Protein AF-A0AAV7N3H3-F1 (afdb_monomer)

Organism: Pleurodeles waltl (NCBI:txid8319)

Structure (mmCIF, N/CA/C/O backbone):
data_AF-A0AAV7N3H3-F1
#
_entry.id   AF-A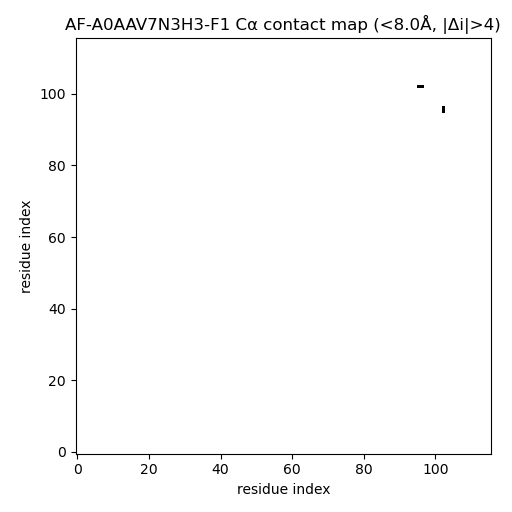0AAV7N3H3-F1
#
loop_
_atom_site.group_PDB
_atom_site.id
_atom_site.type_symbol
_atom_site.label_atom_id
_atom_site.label_alt_id
_atom_site.label_comp_id
_atom_site.label_asym_id
_atom_site.label_entity_id
_atom_site.label_seq_id
_atom_site.pdbx_PDB_ins_code
_atom_site.Cartn_x
_atom_site.Cartn_y
_atom_site.Cartn_z
_atom_site.occupancy
_atom_site.B_iso_or_equiv
_atom_site.auth_seq_id
_atom_site.auth_comp_id
_atom_site.auth_asym_id
_atom_site.auth_atom_id
_atom_site.pdbx_PDB_model_num
ATOM 1 N N . MET A 1 1 ? 45.116 14.315 -58.647 1.00 76.81 1 MET A N 1
ATOM 2 C CA . MET A 1 1 ? 44.525 12.968 -58.503 1.00 76.81 1 MET A CA 1
ATOM 3 C C . MET A 1 1 ? 44.810 12.428 -57.107 1.00 76.81 1 MET A C 1
ATOM 5 O O . MET A 1 1 ? 43.861 12.144 -56.394 1.00 76.81 1 MET A O 1
ATOM 9 N N . ASP A 1 2 ? 46.070 12.441 -56.668 1.00 92.06 2 ASP A N 1
ATOM 10 C CA . ASP A 1 2 ? 46.494 11.956 -55.340 1.00 92.06 2 ASP A CA 1
ATOM 11 C C . ASP A 1 2 ? 45.818 12.647 -54.147 1.00 92.06 2 ASP A C 1
ATOM 13 O O . ASP A 1 2 ? 45.367 11.973 -53.229 1.00 92.06 2 ASP A O 1
ATOM 17 N N . HIS A 1 3 ? 45.655 13.975 -54.183 1.00 92.94 3 HIS A N 1
ATOM 18 C CA . HIS A 1 3 ? 44.966 14.712 -53.111 1.00 92.94 3 HIS A CA 1
ATOM 19 C C . HIS A 1 3 ? 43.512 14.251 -52.908 1.00 92.94 3 HIS A C 1
ATOM 21 O O . HIS A 1 3 ? 43.058 14.085 -51.783 1.00 92.94 3 HIS A O 1
ATOM 27 N N . ILE A 1 4 ? 42.788 13.991 -54.002 1.00 95.06 4 ILE A N 1
ATOM 28 C CA . ILE A 1 4 ? 41.393 13.526 -53.952 1.00 95.06 4 ILE A CA 1
ATOM 29 C C . ILE A 1 4 ? 41.333 12.106 -53.373 1.00 95.06 4 ILE A C 1
ATOM 31 O O . ILE A 1 4 ? 40.459 11.803 -52.567 1.00 95.06 4 ILE A O 1
ATOM 35 N N . LEU A 1 5 ? 42.284 11.238 -53.737 1.00 94.81 5 LEU A N 1
ATOM 36 C CA . LEU A 1 5 ? 42.386 9.892 -53.165 1.00 94.81 5 LEU A CA 1
ATOM 37 C C . LEU A 1 5 ? 42.684 9.933 -51.659 1.00 94.81 5 LEU A C 1
ATOM 39 O O . LEU A 1 5 ? 42.124 9.143 -50.899 1.00 94.81 5 LEU A O 1
ATOM 43 N N . GLN A 1 6 ? 43.518 10.876 -51.217 1.00 95.50 6 GLN A N 1
ATOM 44 C CA . GLN A 1 6 ? 43.822 11.075 -49.802 1.00 95.50 6 GLN A CA 1
ATOM 45 C C . GLN A 1 6 ? 42.596 11.555 -49.010 1.00 95.50 6 GLN A C 1
ATOM 47 O O . GLN A 1 6 ? 42.325 11.028 -47.932 1.00 95.50 6 GLN A O 1
ATOM 52 N N . GLU A 1 7 ? 41.823 12.500 -49.548 1.00 96.62 7 GLU A N 1
ATOM 53 C CA . GLU A 1 7 ? 40.576 12.958 -48.924 1.00 96.62 7 GLU A CA 1
ATOM 54 C C . GLU A 1 7 ? 39.522 11.848 -48.849 1.00 96.62 7 GLU A C 1
ATOM 56 O O . GLU A 1 7 ? 38.893 11.676 -47.805 1.00 96.62 7 GLU A O 1
ATOM 61 N N . ILE A 1 8 ? 39.365 11.045 -49.908 1.00 96.50 8 ILE A N 1
ATOM 62 C CA . ILE A 1 8 ? 38.455 9.887 -49.909 1.00 96.50 8 ILE A CA 1
ATOM 63 C C . ILE A 1 8 ? 38.853 8.883 -48.820 1.00 96.50 8 ILE A C 1
ATOM 65 O O . ILE A 1 8 ? 37.988 8.402 -48.090 1.00 96.50 8 ILE A O 1
ATOM 69 N N . SER A 1 9 ? 40.150 8.603 -48.667 1.00 96.31 9 SER A N 1
ATOM 70 C CA . SER A 1 9 ? 40.659 7.714 -47.614 1.00 96.31 9 SER A CA 1
ATOM 71 C C . SER A 1 9 ? 40.376 8.261 -46.208 1.00 96.31 9 SER A C 1
ATOM 73 O O . SER A 1 9 ? 39.870 7.546 -45.341 1.00 96.31 9 SER A O 1
ATOM 75 N N . ALA A 1 10 ? 40.605 9.560 -45.992 1.00 96.75 10 ALA A N 1
ATOM 76 C CA . ALA A 1 10 ? 40.316 10.213 -44.716 1.00 96.75 10 ALA A CA 1
ATOM 77 C C . ALA A 1 10 ? 38.817 10.179 -44.366 1.00 96.75 10 ALA A C 1
ATOM 79 O O . ALA A 1 10 ? 38.448 9.930 -43.216 1.00 96.75 10 ALA A O 1
ATOM 80 N N . VAL A 1 11 ? 37.944 10.394 -45.356 1.00 97.38 11 VAL A N 1
ATOM 81 C CA . VAL A 1 11 ? 36.490 10.263 -45.189 1.00 97.38 11 VAL A CA 1
ATOM 82 C C . VAL A 1 11 ? 36.104 8.814 -44.882 1.00 97.38 11 VAL A C 1
ATOM 84 O O . VAL A 1 11 ? 35.291 8.597 -43.986 1.00 97.38 11 VAL A O 1
ATOM 87 N N . GLY A 1 12 ? 36.717 7.834 -45.553 1.00 98.06 12 GLY A N 1
ATOM 88 C CA . GLY A 1 12 ? 36.510 6.406 -45.296 1.00 98.06 12 GLY A CA 1
ATOM 89 C C . GLY A 1 12 ? 36.790 6.026 -43.842 1.00 98.06 12 GLY A C 1
ATOM 90 O O . GLY A 1 12 ? 35.909 5.506 -43.163 1.00 98.06 12 GLY A O 1
ATOM 91 N N . HIS A 1 13 ? 37.957 6.398 -43.314 1.00 96.69 13 HIS A N 1
ATOM 92 C CA . HIS A 1 13 ? 38.291 6.145 -41.908 1.00 96.69 13 HIS A CA 1
ATOM 93 C C . HIS A 1 13 ? 37.346 6.842 -40.926 1.00 96.69 13 HIS A C 1
ATOM 95 O O . HIS A 1 13 ? 37.009 6.292 -39.876 1.00 96.69 13 HIS A O 1
ATOM 101 N N . LYS A 1 14 ? 36.887 8.056 -41.252 1.00 97.88 14 LYS A N 1
ATOM 102 C CA . LYS A 1 14 ? 35.918 8.758 -40.406 1.00 97.88 14 LYS A CA 1
ATOM 103 C C . LYS A 1 14 ? 34.570 8.035 -40.380 1.00 97.88 14 LYS A C 1
ATOM 105 O O . LYS A 1 14 ? 33.962 7.951 -39.316 1.00 97.88 14 LYS A O 1
ATOM 110 N N . LEU A 1 15 ? 34.127 7.496 -41.517 1.00 97.88 15 LEU A N 1
ATOM 111 C CA . LEU A 1 15 ? 32.909 6.689 -41.610 1.00 97.88 15 LEU A CA 1
ATOM 112 C C . LEU A 1 15 ? 33.031 5.384 -40.816 1.00 97.88 15 LEU A C 1
ATOM 114 O O . LEU A 1 15 ? 32.121 5.074 -40.057 1.00 97.88 15 LEU A O 1
ATOM 118 N N . GLU A 1 16 ? 34.161 4.679 -40.899 1.00 97.62 16 GLU A N 1
ATOM 119 C CA . GLU A 1 16 ? 34.423 3.474 -40.089 1.00 97.62 16 GLU A CA 1
ATOM 120 C C . GLU A 1 16 ? 34.384 3.772 -38.580 1.00 97.62 16 GLU A C 1
ATOM 122 O O . GLU A 1 16 ? 33.781 3.035 -37.792 1.00 97.62 16 GLU A O 1
ATOM 127 N N . GLY A 1 17 ? 34.989 4.892 -38.168 1.00 97.88 17 GLY A N 1
ATOM 128 C CA . GLY A 1 17 ? 34.950 5.348 -36.779 1.00 97.88 17 GLY A CA 1
ATOM 129 C C . GLY A 1 17 ? 33.532 5.691 -36.313 1.00 97.88 17 GLY A C 1
ATOM 130 O O . GLY A 1 17 ? 33.136 5.332 -35.202 1.00 97.88 17 GLY A O 1
ATOM 131 N N . MET A 1 18 ? 32.744 6.346 -37.171 1.00 98.00 18 MET A N 1
ATOM 132 C CA . MET A 1 18 ? 31.337 6.646 -36.899 1.00 98.00 18 MET A CA 1
ATOM 133 C C . MET A 1 18 ? 30.487 5.376 -36.793 1.00 98.00 18 MET A C 1
ATOM 135 O O . MET A 1 18 ? 29.648 5.297 -35.898 1.00 98.00 18 MET A O 1
ATOM 139 N N . ASP A 1 19 ? 30.718 4.384 -37.651 1.00 98.19 19 ASP A N 1
ATOM 140 C CA . ASP A 1 19 ? 29.982 3.116 -37.641 1.00 98.19 19 ASP A CA 1
ATOM 141 C C . ASP A 1 19 ? 30.255 2.331 -36.350 1.00 98.19 19 ASP A C 1
ATOM 143 O O . ASP A 1 19 ? 29.336 1.901 -35.649 1.00 98.19 19 ASP A O 1
ATOM 147 N N . THR A 1 20 ? 31.524 2.282 -35.934 1.00 98.06 20 THR A N 1
ATOM 148 C CA . THR A 1 20 ? 31.929 1.676 -34.656 1.00 98.06 20 THR A CA 1
ATOM 149 C C . THR A 1 20 ? 31.254 2.363 -33.463 1.00 98.06 20 THR A C 1
ATOM 151 O O . THR A 1 20 ? 30.714 1.697 -32.575 1.00 98.06 20 THR A O 1
ATOM 154 N N . ALA A 1 21 ? 31.237 3.701 -33.443 1.00 98.06 21 ALA A N 1
ATOM 155 C CA . ALA A 1 21 ? 30.570 4.464 -32.388 1.00 98.06 21 ALA A CA 1
ATOM 156 C C . ALA A 1 21 ? 29.048 4.230 -32.377 1.00 98.06 21 ALA A C 1
ATOM 158 O O . ALA A 1 21 ? 28.440 4.133 -31.310 1.00 98.06 21 ALA A O 1
ATOM 159 N N . MET A 1 22 ? 28.429 4.098 -33.551 1.00 98.38 22 MET A N 1
ATOM 160 C CA . MET A 1 22 ? 26.996 3.844 -33.687 1.00 98.38 22 MET A CA 1
ATOM 161 C C . MET A 1 22 ? 26.601 2.464 -33.153 1.00 98.38 22 MET A C 1
ATOM 163 O O . MET A 1 22 ? 25.596 2.337 -32.445 1.00 98.38 22 MET A O 1
ATOM 167 N N . VAL A 1 23 ? 27.411 1.439 -33.425 1.00 98.12 23 VAL A N 1
ATOM 168 C CA . VAL A 1 23 ? 27.225 0.094 -32.862 1.00 98.12 23 VAL A CA 1
ATOM 169 C C . VAL A 1 23 ? 27.325 0.129 -31.336 1.00 98.12 23 VAL A C 1
ATOM 171 O O . VAL A 1 23 ? 26.458 -0.424 -30.656 1.00 98.12 23 VAL A O 1
ATOM 174 N N . ALA A 1 24 ? 28.320 0.832 -30.786 1.00 98.06 24 ALA A N 1
ATOM 175 C CA . ALA A 1 24 ? 28.485 0.971 -29.339 1.00 98.06 24 ALA A CA 1
ATOM 176 C C . ALA A 1 24 ? 27.280 1.670 -28.678 1.00 98.06 24 ALA A C 1
ATOM 178 O O . ALA A 1 24 ? 26.724 1.159 -27.707 1.00 98.06 24 ALA A O 1
ATOM 179 N N . LEU A 1 25 ? 26.808 2.787 -29.244 1.00 98.31 25 LEU A N 1
ATOM 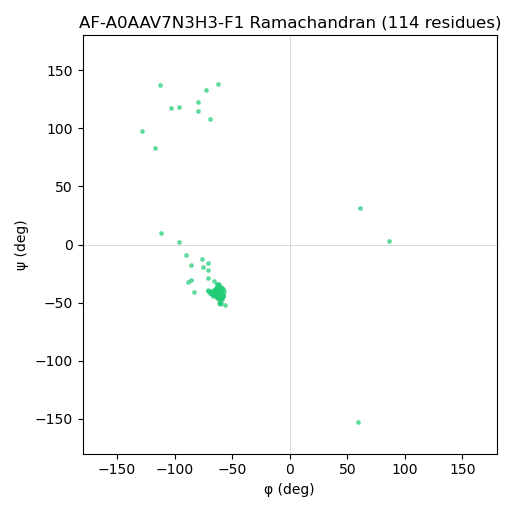180 C CA . LEU A 1 25 ? 25.624 3.498 -28.743 1.00 98.31 25 LEU A CA 1
ATOM 181 C C . LEU A 1 25 ? 24.348 2.652 -28.828 1.00 98.31 25 LEU A C 1
ATOM 183 O O . LEU A 1 25 ? 23.482 2.734 -27.953 1.00 98.31 25 LEU A O 1
ATOM 187 N N . THR A 1 26 ? 24.226 1.819 -29.860 1.00 98.31 26 THR A N 1
ATOM 188 C CA . THR A 1 26 ? 23.094 0.896 -30.010 1.00 98.31 26 THR A CA 1
ATOM 189 C C . THR A 1 26 ? 23.107 -0.175 -28.918 1.00 98.31 26 THR A C 1
ATOM 191 O O . THR A 1 26 ? 22.056 -0.492 -28.354 1.00 98.31 26 THR A O 1
ATOM 194 N N . ALA A 1 27 ? 24.288 -0.703 -28.585 1.00 98.06 27 ALA A N 1
ATOM 195 C CA . ALA A 1 27 ? 24.455 -1.652 -27.489 1.00 98.06 27 ALA A CA 1
ATOM 196 C C . ALA A 1 27 ? 24.096 -1.019 -26.135 1.00 98.06 27 ALA A C 1
ATOM 198 O O . ALA A 1 27 ? 23.302 -1.593 -25.390 1.00 98.06 27 ALA A O 1
ATOM 199 N N . GLU A 1 28 ? 24.585 0.193 -25.865 1.00 98.44 28 GLU A N 1
ATOM 200 C CA . GLU A 1 28 ? 24.289 0.925 -24.628 1.00 98.44 28 GLU A CA 1
ATOM 201 C C . GLU A 1 28 ? 22.792 1.237 -24.495 1.00 98.44 28 GLU A C 1
ATOM 203 O O . GLU A 1 28 ? 22.164 0.971 -23.473 1.00 98.44 28 GLU A O 1
ATOM 208 N N . THR A 1 29 ? 22.163 1.702 -25.578 1.00 98.38 29 THR A N 1
ATOM 209 C CA . THR A 1 29 ? 20.716 1.967 -25.600 1.00 98.38 29 THR A CA 1
ATOM 210 C C . THR A 1 29 ? 19.911 0.700 -25.308 1.00 98.38 29 THR A C 1
ATOM 212 O O . THR A 1 29 ? 18.871 0.751 -24.647 1.00 98.38 29 THR A O 1
ATOM 215 N N . ARG A 1 30 ? 20.369 -0.460 -25.794 1.00 98.31 30 ARG A N 1
ATOM 216 C CA . ARG A 1 30 ? 19.734 -1.748 -25.499 1.00 98.31 30 ARG A CA 1
ATOM 217 C C . ARG A 1 30 ? 19.896 -2.125 -24.028 1.00 98.31 30 ARG A C 1
ATOM 219 O O . ARG A 1 30 ? 18.931 -2.610 -23.442 1.00 98.31 30 ARG A O 1
ATOM 226 N N . PHE A 1 31 ? 21.073 -1.906 -23.452 1.00 98.44 31 PHE A N 1
ATOM 227 C CA . PHE A 1 31 ? 21.333 -2.165 -22.039 1.00 98.44 31 PHE A CA 1
ATOM 228 C C . PHE A 1 31 ? 20.419 -1.322 -21.140 1.00 98.44 31 PHE A C 1
ATOM 230 O O . PHE A 1 31 ? 19.658 -1.882 -20.353 1.00 98.44 31 PHE A O 1
ATOM 237 N N . ILE A 1 32 ? 20.366 -0.007 -21.371 1.00 98.50 32 ILE A N 1
ATOM 238 C CA . ILE A 1 32 ? 19.498 0.915 -20.621 1.00 98.50 32 ILE A CA 1
ATOM 239 C C . ILE A 1 32 ? 18.023 0.494 -20.714 1.00 98.50 32 ILE A C 1
ATOM 241 O O . ILE A 1 32 ? 17.293 0.532 -19.726 1.00 98.50 32 ILE A O 1
ATOM 245 N N . ARG A 1 33 ? 17.557 0.039 -21.886 1.00 98.56 33 ARG A N 1
ATOM 246 C CA . ARG A 1 33 ? 16.179 -0.469 -22.036 1.00 98.56 33 ARG A CA 1
ATOM 247 C C . ARG A 1 33 ? 15.900 -1.694 -21.166 1.00 98.56 33 ARG A C 1
ATOM 249 O O . ARG A 1 33 ? 14.791 -1.816 -20.651 1.00 98.56 33 ARG A O 1
ATOM 256 N N . LEU A 1 34 ? 16.868 -2.597 -21.020 1.00 98.44 34 LEU A N 1
ATOM 257 C CA . LEU A 1 34 ? 16.723 -3.775 -20.165 1.00 98.44 34 LEU A CA 1
ATOM 258 C C . LEU A 1 34 ? 16.690 -3.385 -18.686 1.00 98.44 34 LEU A C 1
ATOM 260 O O . LEU A 1 34 ? 15.845 -3.896 -17.954 1.00 98.44 34 LEU A O 1
ATOM 264 N N . GLU A 1 35 ? 17.541 -2.452 -18.259 1.00 98.56 35 GLU A N 1
ATOM 265 C CA . GLU A 1 35 ? 17.505 -1.932 -16.887 1.00 98.56 35 GLU A CA 1
ATOM 266 C C . GLU A 1 35 ? 16.178 -1.239 -16.575 1.00 98.56 35 GLU A C 1
ATOM 268 O O . GLU A 1 35 ? 15.566 -1.524 -15.547 1.00 98.56 35 GLU A O 1
ATOM 273 N N . ILE A 1 36 ? 15.671 -0.403 -17.490 1.00 98.56 36 ILE A N 1
ATOM 274 C CA . ILE A 1 36 ? 14.358 0.244 -17.342 1.00 98.56 36 ILE A CA 1
ATOM 275 C C . ILE A 1 36 ? 13.248 -0.801 -17.187 1.00 98.56 36 ILE A C 1
ATOM 277 O O . ILE A 1 36 ? 12.403 -0.657 -16.306 1.00 98.56 36 ILE A O 1
ATOM 281 N N . ALA A 1 37 ? 13.252 -1.863 -17.996 1.00 98.31 37 ALA A N 1
ATOM 282 C CA . ALA A 1 37 ? 12.276 -2.946 -17.863 1.00 98.31 37 ALA A CA 1
ATOM 283 C C . ALA A 1 37 ? 12.393 -3.661 -16.503 1.00 98.31 37 ALA A C 1
ATOM 285 O O . ALA A 1 37 ? 11.382 -3.990 -15.878 1.00 98.31 37 ALA A O 1
ATOM 286 N N . GLY A 1 38 ? 13.621 -3.850 -16.009 1.00 98.50 38 GLY A N 1
ATOM 287 C CA . GLY A 1 38 ? 13.883 -4.378 -14.671 1.00 98.50 38 GLY A CA 1
ATOM 288 C C . GLY A 1 38 ? 13.302 -3.491 -13.568 1.00 98.50 38 GLY A C 1
ATOM 289 O O . GLY A 1 38 ? 12.563 -3.978 -12.711 1.00 98.50 38 GLY A O 1
ATOM 290 N N . PHE A 1 39 ? 13.564 -2.184 -13.619 1.00 98.56 39 PHE A N 1
ATOM 291 C CA . PHE A 1 39 ? 13.023 -1.228 -12.651 1.00 98.56 39 PHE A CA 1
ATOM 292 C C . PHE A 1 39 ? 11.498 -1.144 -12.706 1.00 98.56 39 PHE A C 1
ATOM 294 O O . PHE A 1 39 ? 10.861 -1.111 -11.658 1.00 98.56 39 PHE A O 1
ATOM 301 N N . GLN A 1 40 ? 10.893 -1.192 -13.894 1.00 98.56 40 GLN A N 1
ATOM 302 C CA . GLN A 1 40 ? 9.434 -1.241 -14.037 1.00 98.56 40 GLN A CA 1
ATOM 303 C C . GLN A 1 40 ? 8.839 -2.462 -13.329 1.00 98.56 40 GLN A C 1
ATOM 305 O O . GLN A 1 40 ? 7.880 -2.323 -12.572 1.00 98.56 40 GLN A O 1
ATOM 310 N N . SER A 1 41 ? 9.445 -3.642 -13.498 1.00 98.06 41 SER A N 1
ATOM 311 C CA . SER A 1 41 ? 9.001 -4.849 -12.795 1.00 98.06 41 SER A CA 1
ATOM 312 C C . SER A 1 41 ? 9.135 -4.722 -11.275 1.00 98.06 41 SER A C 1
ATOM 314 O O . SER A 1 41 ? 8.270 -5.209 -10.545 1.00 98.06 41 SER A O 1
ATOM 316 N N . GLN A 1 42 ? 10.205 -4.089 -10.784 1.00 98.44 42 GLN A N 1
ATOM 317 C CA . GLN A 1 42 ? 10.392 -3.854 -9.351 1.00 98.44 42 GLN A CA 1
ATOM 318 C C . GLN A 1 42 ? 9.355 -2.875 -8.794 1.00 98.44 42 GLN A C 1
ATOM 320 O O . GLN A 1 42 ? 8.798 -3.137 -7.729 1.00 98.44 42 GLN A O 1
ATOM 325 N N . ILE A 1 43 ? 9.065 -1.793 -9.520 1.00 98.50 43 ILE A N 1
ATOM 326 C CA . ILE A 1 43 ? 8.051 -0.799 -9.146 1.00 98.50 43 ILE A CA 1
ATOM 327 C C . ILE A 1 43 ? 6.679 -1.461 -9.040 1.00 98.50 43 ILE A C 1
ATOM 329 O O . ILE A 1 43 ? 6.058 -1.370 -7.988 1.00 98.50 43 ILE A O 1
ATOM 333 N N . SER A 1 44 ? 6.252 -2.232 -10.045 1.00 98.06 44 SER A N 1
ATOM 334 C CA . SER A 1 44 ? 4.972 -2.951 -9.972 1.00 98.06 44 SER A CA 1
ATOM 335 C C . SER A 1 44 ? 4.908 -3.917 -8.782 1.00 98.06 44 SER A C 1
ATOM 337 O O . SER A 1 44 ? 3.879 -4.038 -8.121 1.00 98.06 44 SER A O 1
ATOM 339 N N . GLY A 1 45 ? 6.021 -4.585 -8.459 1.00 98.31 45 GLY A N 1
ATOM 340 C CA . GLY A 1 45 ? 6.110 -5.429 -7.268 1.00 98.31 45 GLY A CA 1
ATOM 341 C C . GLY A 1 45 ? 5.978 -4.644 -5.957 1.00 98.31 45 GLY A C 1
ATOM 342 O O . GLY A 1 45 ? 5.346 -5.123 -5.013 1.00 98.31 45 GLY A O 1
ATOM 343 N N . LEU A 1 46 ? 6.555 -3.443 -5.884 1.00 98.38 46 LEU A N 1
ATOM 344 C CA . LEU A 1 46 ? 6.413 -2.552 -4.733 1.00 98.38 46 LEU A CA 1
ATOM 345 C C . LEU A 1 46 ? 4.987 -2.011 -4.612 1.00 98.38 46 LEU A C 1
ATOM 347 O O . LEU A 1 46 ? 4.447 -2.056 -3.511 1.00 98.38 46 LEU A O 1
ATOM 351 N N . ASP A 1 47 ? 4.357 -1.607 -5.712 1.00 98.44 47 ASP A N 1
ATOM 352 C CA . ASP A 1 47 ? 2.974 -1.115 -5.725 1.00 98.44 47 ASP A CA 1
ATOM 353 C C . ASP A 1 47 ? 2.006 -2.163 -5.161 1.00 98.44 47 ASP A C 1
ATOM 355 O O . ASP A 1 47 ? 1.184 -1.866 -4.294 1.00 98.44 47 ASP A O 1
ATOM 359 N N . HIS A 1 48 ? 2.159 -3.429 -5.565 1.00 97.81 48 HIS A N 1
ATOM 360 C CA . HIS A 1 48 ? 1.362 -4.523 -5.007 1.00 97.81 48 HIS A CA 1
ATOM 361 C C . HIS A 1 48 ? 1.583 -4.716 -3.503 1.00 97.81 48 HIS A C 1
ATOM 363 O O . HIS A 1 48 ? 0.632 -4.982 -2.764 1.00 97.81 48 HIS A O 1
ATOM 369 N N . ARG A 1 49 ? 2.826 -4.584 -3.028 1.00 98.19 49 ARG A N 1
ATOM 370 C CA . ARG A 1 49 ? 3.144 -4.700 -1.598 1.00 98.19 49 ARG A CA 1
ATOM 371 C C . ARG A 1 49 ? 2.578 -3.533 -0.797 1.00 98.19 49 ARG A C 1
ATOM 373 O O . ARG A 1 49 ? 2.068 -3.764 0.294 1.00 98.19 49 ARG A O 1
ATOM 380 N N . VAL A 1 50 ? 2.649 -2.314 -1.327 1.00 98.50 50 VAL A N 1
ATOM 381 C CA . VAL A 1 50 ? 2.067 -1.120 -0.703 1.00 98.50 50 VAL A CA 1
ATOM 382 C C . VAL A 1 50 ? 0.556 -1.282 -0.583 1.00 98.50 50 VAL A C 1
ATOM 384 O O . VAL A 1 50 ? 0.044 -1.198 0.527 1.00 98.50 50 VAL A O 1
ATOM 387 N N . ALA A 1 51 ? -0.133 -1.657 -1.663 1.00 98.00 51 ALA A N 1
ATOM 388 C CA . ALA A 1 51 ? -1.577 -1.893 -1.633 1.00 98.00 51 ALA A CA 1
ATOM 389 C C . ALA A 1 51 ? -1.979 -2.973 -0.606 1.00 98.00 51 ALA A C 1
ATOM 391 O O . ALA A 1 51 ? -2.991 -2.853 0.085 1.00 98.00 51 ALA A O 1
ATOM 392 N N . ALA A 1 52 ? -1.183 -4.039 -0.465 1.00 98.19 52 ALA A N 1
ATOM 393 C CA . ALA A 1 52 ? -1.425 -5.063 0.551 1.00 98.19 52 ALA A CA 1
ATOM 394 C C . ALA A 1 52 ? -1.276 -4.515 1.983 1.00 98.19 52 ALA A C 1
ATOM 396 O O . ALA A 1 52 ? -2.107 -4.812 2.843 1.00 98.19 52 ALA A O 1
ATOM 397 N N . VAL A 1 53 ? -0.247 -3.698 2.232 1.00 98.19 53 VAL A N 1
ATOM 398 C CA . VAL A 1 53 ? -0.024 -3.051 3.533 1.00 98.19 53 VAL A CA 1
ATOM 399 C C . VAL A 1 53 ? -1.137 -2.054 3.850 1.00 98.19 53 VAL A C 1
ATOM 401 O O . VAL A 1 53 ? -1.646 -2.064 4.966 1.00 98.19 53 VAL A O 1
ATOM 404 N N . GLU A 1 54 ? -1.564 -1.243 2.885 1.00 98.06 54 GLU A N 1
ATOM 405 C CA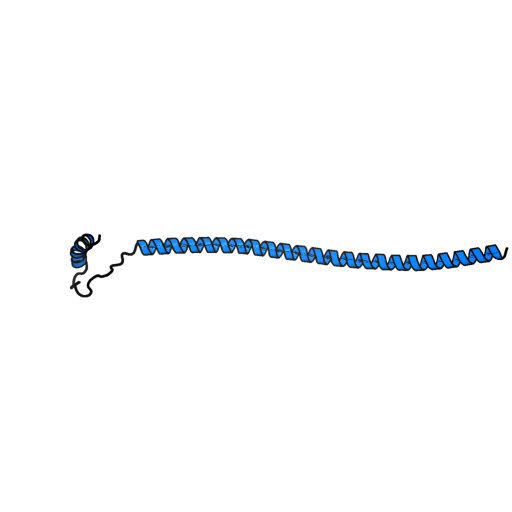 . GLU A 1 54 ? -2.667 -0.289 3.055 1.00 98.06 54 GLU A CA 1
ATOM 406 C C . GLU A 1 54 ? -3.966 -0.994 3.464 1.00 98.06 54 GLU A C 1
ATOM 408 O O . GLU A 1 54 ? -4.613 -0.592 4.432 1.00 98.06 54 GLU A O 1
ATOM 413 N N . ASN A 1 55 ? -4.300 -2.107 2.804 1.00 97.56 55 ASN A N 1
ATOM 414 C CA . ASN A 1 55 ? -5.456 -2.927 3.173 1.00 97.56 55 ASN A CA 1
ATOM 415 C C . ASN A 1 55 ? -5.335 -3.500 4.594 1.00 97.56 55 ASN A C 1
ATOM 417 O O . ASN A 1 55 ? -6.317 -3.547 5.336 1.00 97.56 55 ASN A O 1
ATOM 421 N N . GLN A 1 56 ? -4.137 -3.934 4.993 1.00 97.50 56 GLN A N 1
ATOM 422 C CA . GLN A 1 56 ? -3.905 -4.448 6.341 1.00 97.50 56 GLN A CA 1
ATOM 423 C C . GLN A 1 56 ? -4.051 -3.353 7.404 1.00 97.50 56 GLN A C 1
ATOM 425 O O . GLN A 1 56 ? -4.635 -3.609 8.457 1.00 97.50 56 GLN A O 1
ATOM 430 N N . VAL A 1 57 ? -3.556 -2.144 7.129 1.00 97.75 57 VAL A N 1
ATOM 431 C CA . VAL A 1 57 ? -3.707 -0.985 8.017 1.00 97.75 57 VAL A CA 1
ATOM 432 C C . VAL A 1 57 ? -5.181 -0.618 8.171 1.00 97.75 57 VAL A C 1
ATOM 434 O O . VAL A 1 57 ? -5.629 -0.449 9.301 1.00 97.75 57 VAL A O 1
ATOM 437 N N . ALA A 1 58 ? -5.953 -0.583 7.080 1.00 96.44 58 ALA A N 1
ATOM 438 C CA . ALA A 1 58 ? -7.392 -0.316 7.135 1.00 96.44 58 ALA A CA 1
ATOM 439 C C . ALA A 1 58 ? -8.144 -1.349 7.998 1.00 96.44 58 ALA A C 1
ATOM 441 O O . ALA A 1 58 ? -8.932 -1.001 8.877 1.00 96.44 58 ALA A O 1
ATOM 442 N N . LEU A 1 59 ? -7.831 -2.637 7.829 1.00 96.31 59 LEU A N 1
ATOM 443 C CA . LEU A 1 59 ? -8.418 -3.693 8.656 1.00 96.31 59 LEU A CA 1
ATOM 444 C C . LEU A 1 59 ? -8.031 -3.558 10.137 1.00 96.31 59 LEU A C 1
ATOM 446 O O . LEU A 1 59 ? -8.804 -3.915 11.025 1.00 96.31 59 LEU A O 1
ATOM 450 N N .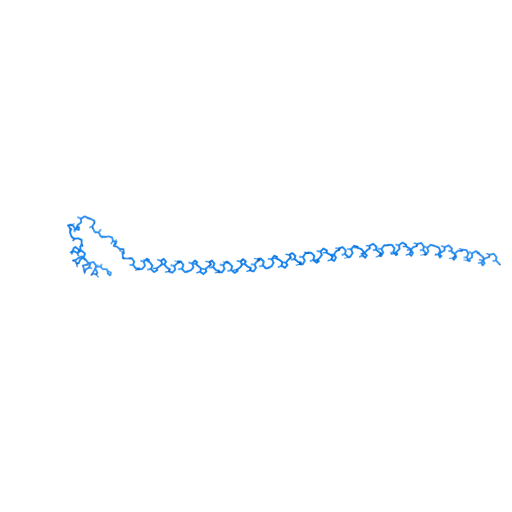 GLN A 1 60 ? -6.820 -3.082 10.419 1.00 96.75 60 GLN A N 1
ATOM 451 C CA . GLN A 1 60 ? -6.373 -2.851 11.786 1.00 96.75 60 GLN A CA 1
ATOM 452 C C . GLN A 1 60 ? -7.092 -1.658 12.420 1.00 96.75 60 GLN A C 1
ATOM 454 O O . GLN A 1 60 ? -7.532 -1.773 13.561 1.00 96.75 60 GLN A O 1
ATOM 459 N N . THR A 1 61 ? -7.310 -0.572 11.675 1.00 96.25 61 THR A N 1
ATOM 460 C CA . THR A 1 61 ? -8.090 0.567 12.173 1.00 96.25 61 THR A CA 1
ATOM 461 C C . THR A 1 61 ? -9.537 0.188 12.481 1.00 96.25 61 THR A C 1
ATOM 463 O O . THR A 1 61 ? -10.068 0.626 13.500 1.00 96.25 61 THR A O 1
ATOM 466 N N . ASP A 1 62 ? -10.154 -0.674 11.669 1.00 96.50 62 ASP A N 1
ATOM 467 C CA . ASP A 1 62 ? -11.515 -1.164 11.922 1.00 96.50 62 ASP A CA 1
ATOM 468 C C . ASP A 1 62 ? -11.579 -1.999 13.211 1.00 96.50 62 ASP A C 1
ATOM 470 O O . ASP A 1 62 ? -12.480 -1.829 14.035 1.00 96.50 62 ASP A O 1
ATOM 474 N N . ARG A 1 63 ? -10.579 -2.862 13.434 1.00 96.38 6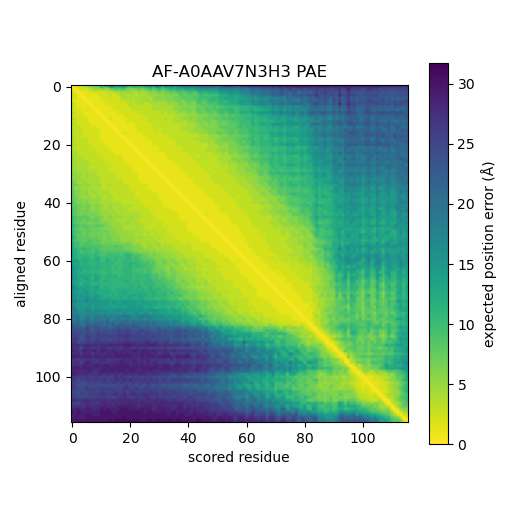3 ARG A N 1
ATOM 475 C CA . ARG A 1 63 ? -10.455 -3.644 14.676 1.00 96.38 63 ARG A CA 1
ATOM 476 C C . ARG A 1 63 ? -10.257 -2.755 15.897 1.00 96.38 63 ARG A C 1
ATOM 478 O O . ARG A 1 63 ? -10.867 -3.009 16.932 1.00 96.38 63 ARG A O 1
ATOM 485 N N . ASP A 1 64 ? -9.439 -1.712 15.790 1.00 97.44 64 ASP A N 1
ATOM 486 C CA . ASP A 1 64 ? -9.213 -0.774 16.891 1.00 97.44 64 ASP A CA 1
ATOM 487 C C . ASP A 1 64 ? -10.501 -0.016 17.252 1.00 97.44 64 ASP A C 1
ATOM 489 O O . ASP A 1 64 ? -10.812 0.164 18.432 1.00 97.44 64 ASP A O 1
ATOM 493 N N . GLN A 1 65 ? -11.307 0.365 16.255 1.00 97.12 65 GLN A N 1
ATOM 494 C CA . GLN A 1 65 ? -12.629 0.956 16.485 1.00 97.12 65 GLN A CA 1
ATOM 495 C C . GLN A 1 65 ? -13.586 -0.023 17.175 1.00 97.12 65 GLN A C 1
ATOM 497 O O . GLN A 1 65 ? -14.289 0.360 18.116 1.00 97.12 65 GLN A O 1
ATOM 502 N N . GLU A 1 66 ? -13.599 -1.287 16.750 1.00 97.69 66 GLU A N 1
ATOM 503 C CA . GLU A 1 66 ? -14.411 -2.326 17.384 1.00 97.69 66 GLU A CA 1
ATOM 504 C C . GLU A 1 66 ? -14.000 -2.546 18.847 1.00 97.69 66 GLU A C 1
ATOM 506 O O . GLU A 1 66 ? -14.863 -2.602 19.729 1.00 97.69 66 GLU A O 1
ATOM 511 N N . LEU A 1 67 ? -12.695 -2.584 19.131 1.00 97.81 67 LEU A N 1
ATOM 512 C CA . LEU A 1 67 ? -12.167 -2.685 20.491 1.00 97.81 67 LEU A CA 1
ATOM 513 C C . LEU A 1 67 ? -12.586 -1.495 21.356 1.00 97.81 67 LEU A C 1
ATOM 515 O O . LEU A 1 67 ? -13.055 -1.699 22.474 1.00 97.81 67 LEU A O 1
ATOM 519 N N . LEU A 1 68 ? -12.483 -0.261 20.852 1.00 97.50 68 LEU A N 1
ATOM 520 C CA . LEU A 1 68 ? -12.932 0.929 21.586 1.00 97.50 68 LEU A CA 1
ATOM 521 C C . LEU A 1 68 ? -14.426 0.864 21.917 1.00 97.50 68 LEU A C 1
ATOM 523 O O . LEU A 1 68 ? -14.835 1.166 23.042 1.00 97.50 68 LEU A O 1
ATOM 527 N N . HIS A 1 69 ? -15.243 0.431 20.961 1.00 97.88 69 HIS A N 1
ATOM 528 C CA . HIS A 1 69 ? -16.676 0.258 21.162 1.00 97.88 69 HIS A CA 1
ATOM 529 C C . HIS A 1 69 ? -16.990 -0.840 22.193 1.00 97.88 69 HIS A C 1
ATOM 531 O O . HIS A 1 69 ? -17.843 -0.642 23.063 1.00 97.88 69 HIS A O 1
ATOM 537 N N . LEU A 1 70 ? -16.284 -1.973 22.147 1.00 97.69 70 LEU A N 1
ATOM 538 C CA . LEU A 1 70 ? -16.421 -3.045 23.136 1.00 97.69 70 LEU A CA 1
ATOM 539 C C . LEU A 1 70 ? -16.000 -2.585 24.535 1.00 97.69 70 LEU A C 1
ATOM 541 O O . LEU A 1 70 ? -16.728 -2.835 25.494 1.00 97.69 70 LEU A O 1
ATOM 545 N N . CYS A 1 71 ? -14.889 -1.857 24.652 1.00 97.31 71 CYS A N 1
ATOM 546 C CA . CYS A 1 71 ? -14.445 -1.263 25.911 1.00 97.31 71 CYS A CA 1
ATOM 547 C C . CYS A 1 71 ? -15.494 -0.299 26.476 1.00 97.31 71 CYS A C 1
ATOM 549 O O . CYS A 1 71 ? -15.838 -0.391 27.650 1.00 97.31 71 CYS A O 1
ATOM 551 N N . SER A 1 72 ? -16.064 0.578 25.644 1.00 97.62 72 SER A N 1
ATOM 552 C CA . SER A 1 72 ? -17.129 1.495 26.071 1.00 97.62 72 SER A CA 1
ATOM 553 C C . SER A 1 72 ? -18.365 0.749 26.584 1.00 97.62 72 SER A C 1
ATOM 555 O O . SER A 1 72 ? -18.905 1.103 27.634 1.00 97.62 72 SER A O 1
ATOM 557 N N . LYS A 1 73 ? -18.780 -0.321 25.894 1.00 97.94 73 LYS A N 1
ATOM 558 C CA . LYS A 1 73 ? -19.879 -1.183 26.348 1.00 97.94 73 LYS A CA 1
ATOM 559 C C . LYS A 1 73 ? -19.571 -1.864 27.675 1.00 97.94 73 LYS A C 1
ATOM 561 O O . LYS A 1 73 ? -20.449 -1.936 28.529 1.00 97.94 73 LYS A O 1
ATOM 566 N N . LEU A 1 74 ? -18.353 -2.369 27.843 1.00 97.25 74 LEU A N 1
ATOM 567 C CA . LEU A 1 74 ? -17.928 -3.027 29.073 1.00 97.25 74 LEU A CA 1
ATOM 568 C C . LEU A 1 74 ? -17.990 -2.046 30.248 1.00 97.25 74 LEU A C 1
ATOM 570 O O . LEU A 1 74 ? -18.592 -2.372 31.268 1.00 97.25 74 LEU A O 1
ATOM 574 N N . THR A 1 75 ? -17.483 -0.825 30.071 1.00 96.62 75 THR A N 1
ATOM 575 C CA . THR A 1 75 ? -17.576 0.233 31.085 1.00 96.62 75 THR A CA 1
ATOM 576 C C . THR A 1 75 ? -19.027 0.554 31.450 1.00 96.62 75 THR A C 1
ATOM 578 O O . THR A 1 75 ? -19.359 0.586 32.631 1.00 96.62 75 THR A O 1
ATOM 581 N N . ASP A 1 76 ? -19.926 0.722 30.472 1.00 96.75 76 ASP A N 1
ATOM 582 C CA . ASP A 1 76 ? -21.347 0.983 30.763 1.00 96.75 76 ASP A CA 1
ATOM 583 C C . ASP A 1 76 ? -22.002 -0.183 31.527 1.00 96.75 76 ASP A C 1
ATOM 585 O O . ASP A 1 76 ? -22.773 0.030 32.466 1.00 96.75 76 ASP A O 1
ATOM 589 N N . LEU A 1 77 ? -21.672 -1.430 31.175 1.00 95.44 77 LEU A N 1
ATOM 590 C CA . LEU A 1 77 ? -22.157 -2.609 31.896 1.00 95.44 77 LEU A CA 1
ATOM 591 C C . LEU A 1 77 ? -21.632 -2.658 33.336 1.00 95.44 77 LEU A C 1
ATOM 593 O O . LEU A 1 77 ? -22.413 -2.917 34.256 1.00 95.44 77 LEU A O 1
ATOM 597 N N . GLU A 1 78 ? -20.348 -2.373 33.552 1.00 95.56 78 GLU A N 1
ATOM 598 C CA . GLU A 1 78 ? -19.770 -2.283 34.893 1.00 95.56 78 GLU A CA 1
ATOM 599 C C . GLU A 1 78 ? -20.429 -1.178 35.720 1.00 95.56 78 GLU A C 1
ATOM 601 O O . GLU A 1 78 ? -20.799 -1.409 36.874 1.00 95.56 78 GLU A O 1
ATOM 606 N N . ASP A 1 79 ? -20.643 -0.001 35.137 1.00 94.12 79 ASP A N 1
ATOM 607 C CA . ASP A 1 79 ? -21.271 1.129 35.817 1.00 94.12 79 ASP A CA 1
ATOM 608 C C . ASP A 1 79 ? -22.728 0.835 36.178 1.00 94.12 79 ASP A C 1
ATOM 610 O O . ASP A 1 79 ? -23.186 1.168 37.274 1.00 94.12 79 ASP A O 1
ATOM 614 N N . ARG A 1 80 ? -23.487 0.179 35.292 1.00 92.81 80 ARG A N 1
ATOM 615 C CA . ARG A 1 80 ? -24.845 -0.305 35.603 1.00 92.81 80 ARG A CA 1
ATOM 616 C C . ARG A 1 80 ? -24.823 -1.341 36.722 1.00 92.81 80 ARG A C 1
ATOM 618 O O . ARG A 1 80 ? -25.626 -1.246 37.648 1.00 92.81 80 ARG A O 1
ATOM 625 N N . SER A 1 81 ? -23.884 -2.286 36.683 1.00 90.19 81 SER A N 1
ATOM 626 C CA . SER A 1 81 ? -23.739 -3.299 37.731 1.00 90.19 81 SER A CA 1
ATOM 627 C C . SER A 1 81 ? -23.390 -2.680 39.085 1.00 90.19 81 SER A C 1
ATOM 629 O O . SER A 1 81 ? -23.937 -3.101 40.101 1.00 90.19 81 SER A O 1
ATOM 631 N N . ARG A 1 82 ? -22.500 -1.680 39.123 1.00 88.44 82 ARG A N 1
ATOM 632 C CA . ARG A 1 82 ? -22.136 -0.971 40.359 1.00 88.44 82 ARG A CA 1
ATOM 633 C C . ARG A 1 82 ? -23.297 -0.141 40.891 1.00 88.44 82 ARG A C 1
ATOM 635 O O . ARG A 1 82 ? -23.530 -0.173 42.093 1.00 88.44 82 ARG A O 1
ATOM 642 N N . ARG A 1 83 ? -24.039 0.553 40.018 1.00 86.12 83 ARG A N 1
ATOM 643 C CA . ARG A 1 83 ? -25.239 1.325 40.397 1.00 86.12 83 ARG A CA 1
ATOM 644 C C . ARG A 1 83 ? -26.344 0.455 40.988 1.00 86.12 83 ARG A C 1
ATOM 646 O O . ARG A 1 83 ? -27.048 0.908 41.882 1.00 86.12 83 ARG A O 1
ATOM 653 N N . ASN A 1 84 ? -26.476 -0.783 40.517 1.00 80.88 84 ASN A N 1
ATOM 654 C CA . ASN A 1 84 ? -27.457 -1.728 41.049 1.00 80.88 84 ASN A CA 1
ATOM 655 C C . ASN A 1 84 ? -27.046 -2.337 42.401 1.00 80.88 84 ASN A C 1
ATOM 657 O O . ASN A 1 84 ? -27.885 -2.933 43.073 1.00 80.88 84 ASN A O 1
ATOM 661 N N . ASN A 1 85 ? -25.790 -2.177 42.825 1.00 80.88 85 ASN A N 1
ATOM 662 C CA . ASN A 1 85 ? -25.306 -2.688 44.102 1.00 80.88 85 ASN A CA 1
ATOM 663 C C . ASN A 1 85 ? -25.344 -1.596 45.178 1.00 80.88 85 ASN A C 1
ATOM 665 O O . ASN A 1 85 ? -24.622 -0.602 45.107 1.00 80.88 85 ASN A O 1
ATOM 669 N N . ILE A 1 86 ? -26.135 -1.816 46.229 1.00 76.69 86 ILE A N 1
ATOM 670 C CA . ILE A 1 86 ? -26.144 -0.956 47.417 1.00 76.69 86 ILE A CA 1
ATOM 671 C C . ILE A 1 86 ? -24.948 -1.333 48.296 1.00 76.69 86 ILE A C 1
ATOM 673 O O . ILE A 1 86 ? -24.802 -2.486 48.699 1.00 76.69 86 ILE A O 1
ATOM 677 N N . ARG A 1 87 ? -24.080 -0.360 48.597 1.00 76.31 87 ARG A N 1
ATOM 678 C CA . ARG A 1 87 ? -22.966 -0.527 49.540 1.00 76.31 87 ARG A CA 1
ATOM 679 C C . ARG A 1 87 ? -23.311 0.142 50.863 1.00 76.31 87 ARG A C 1
ATOM 681 O O . ARG A 1 87 ? -23.462 1.360 50.915 1.00 76.31 87 ARG A O 1
ATOM 688 N N . PHE A 1 88 ? -23.386 -0.646 51.928 1.00 72.56 88 PHE A N 1
ATOM 689 C CA . PHE A 1 88 ? -23.484 -0.129 53.287 1.00 72.56 88 PHE A CA 1
ATOM 690 C C . PHE A 1 88 ? -22.089 0.283 53.764 1.00 72.56 88 PHE A C 1
ATOM 692 O O . PHE A 1 88 ? -21.188 -0.544 53.862 1.00 72.56 88 PHE A O 1
ATOM 699 N N . LEU A 1 89 ? -21.891 1.579 54.009 1.00 70.44 89 LEU A N 1
ATOM 700 C CA . LEU A 1 89 ? -20.642 2.139 54.529 1.00 70.44 89 LEU A CA 1
ATOM 701 C C . LEU A 1 89 ? -20.895 2.664 55.946 1.00 70.44 89 LEU A C 1
ATOM 703 O O . LEU A 1 89 ? -21.908 3.319 56.175 1.00 70.44 89 LEU A O 1
ATOM 707 N N . ARG A 1 90 ? -19.966 2.402 56.878 1.00 68.12 90 ARG A N 1
ATOM 708 C CA . ARG A 1 90 ? -20.069 2.770 58.309 1.00 68.12 90 ARG A CA 1
ATOM 709 C C . ARG A 1 90 ? -21.256 2.141 59.056 1.00 68.12 90 ARG A C 1
ATOM 711 O O . ARG A 1 90 ? -21.765 2.733 60.005 1.00 68.12 90 ARG A O 1
ATOM 718 N N . PHE A 1 91 ? -21.676 0.941 58.660 1.00 72.50 91 PHE A N 1
ATOM 719 C CA . PHE A 1 91 ? -22.603 0.167 59.483 1.00 72.50 91 PHE A CA 1
ATOM 720 C C . PHE A 1 91 ? -21.866 -0.391 60.715 1.00 72.50 91 PHE A C 1
ATOM 722 O O . PHE A 1 91 ? -20.752 -0.895 60.561 1.00 72.50 91 PHE A O 1
ATOM 729 N N . PRO A 1 92 ? -22.426 -0.269 61.931 1.00 70.44 92 PRO A N 1
ATOM 730 C CA . PRO A 1 92 ? -21.813 -0.825 63.132 1.00 70.44 92 PRO A CA 1
ATOM 731 C C . PRO A 1 92 ? -21.877 -2.359 63.110 1.00 70.44 92 PRO A C 1
ATOM 733 O O . PRO A 1 92 ? -22.938 -2.958 63.296 1.00 70.44 92 PRO A O 1
ATOM 736 N N . GLU A 1 93 ? -20.720 -2.986 62.899 1.00 74.50 93 GLU A N 1
ATOM 737 C CA . GLU A 1 93 ? -20.554 -4.442 62.847 1.00 74.50 93 GLU A CA 1
ATOM 738 C C . GLU A 1 93 ? -20.915 -5.097 64.195 1.00 74.50 93 GLU A C 1
ATOM 740 O O . GLU A 1 93 ? -20.570 -4.592 65.265 1.00 74.50 93 GLU A O 1
ATOM 745 N N . GLY A 1 94 ? -21.627 -6.231 64.157 1.00 72.81 94 GLY A N 1
ATOM 746 C CA . GLY A 1 94 ? -21.947 -7.036 65.347 1.00 72.81 94 GLY A CA 1
ATOM 747 C C . GLY A 1 94 ? -23.201 -6.622 66.129 1.00 72.81 94 GLY A C 1
ATOM 748 O O . GLY A 1 94 ? -23.513 -7.243 67.143 1.00 72.81 94 GLY A O 1
ATOM 749 N N . THR A 1 95 ? -23.952 -5.617 65.663 1.00 68.88 95 THR A N 1
ATOM 750 C CA . THR A 1 95 ? -25.222 -5.180 66.290 1.00 68.88 95 THR A CA 1
ATOM 751 C C . THR A 1 95 ? -26.475 -5.790 65.649 1.00 68.88 95 THR A C 1
ATOM 753 O O . THR A 1 95 ? -27.594 -5.504 66.064 1.00 68.88 95 THR A O 1
ATOM 756 N N . GLU A 1 96 ? -26.281 -6.663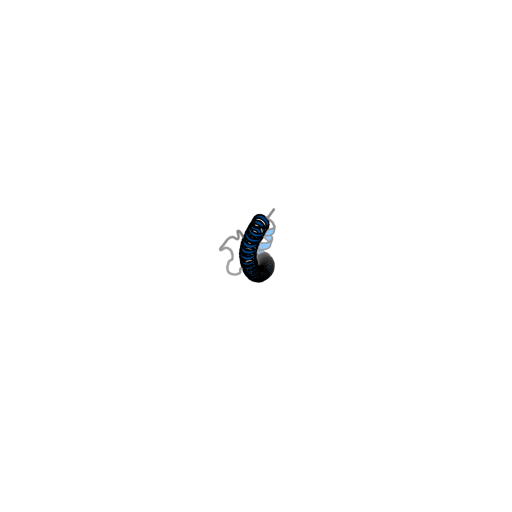 64.661 1.00 71.56 96 GLU A N 1
ATOM 757 C CA . GLU A 1 96 ? -27.321 -7.205 63.778 1.00 71.56 96 GLU A CA 1
ATOM 758 C C . GLU A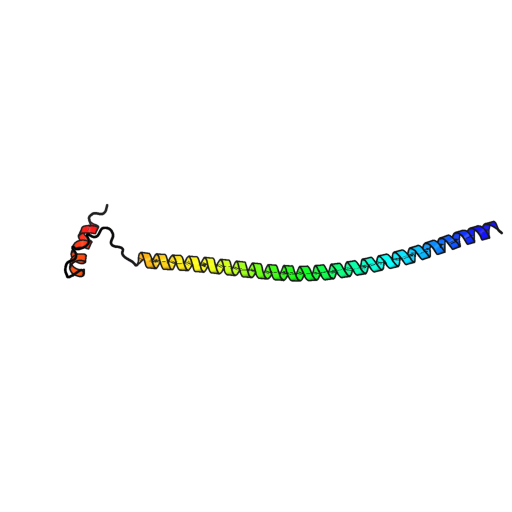 1 96 ? -28.204 -8.273 64.450 1.00 71.56 96 GLU A C 1
ATOM 760 O O . GLU A 1 96 ? -29.324 -8.523 64.005 1.00 71.56 96 GLU A O 1
ATOM 765 N N . GLY A 1 97 ? -27.740 -8.881 65.549 1.00 74.12 97 GLY A N 1
ATOM 766 C CA . GLY A 1 97 ? -28.470 -9.950 66.235 1.00 74.12 97 GLY A CA 1
ATOM 767 C C . GLY A 1 97 ? -28.739 -11.159 65.324 1.00 74.12 97 GLY A C 1
ATOM 768 O O . GLY A 1 97 ? -27.978 -11.437 64.402 1.00 74.12 97 GLY A O 1
ATOM 769 N N . THR A 1 98 ? -29.812 -11.910 65.594 1.00 77.50 98 THR A N 1
ATOM 770 C CA . THR A 1 98 ? -30.155 -13.134 64.840 1.00 77.50 98 THR A CA 1
ATOM 771 C C . THR A 1 98 ? -30.975 -12.864 63.569 1.00 77.50 98 THR A C 1
ATOM 773 O O . THR A 1 98 ? -31.044 -13.735 62.706 1.00 77.50 98 THR A O 1
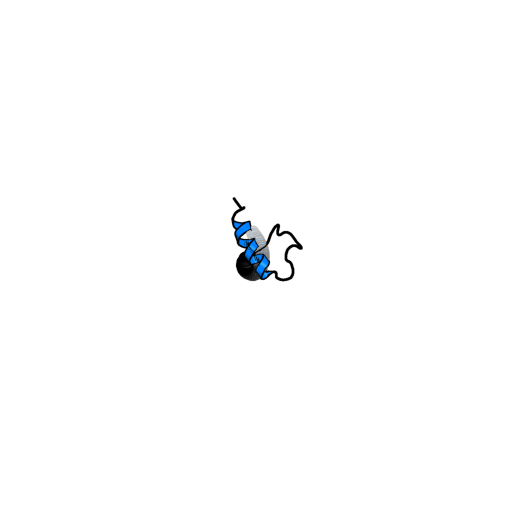ATOM 776 N N . ASP A 1 99 ? -31.606 -11.689 63.440 1.00 80.69 99 ASP A N 1
ATOM 777 C CA . ASP A 1 99 ? -32.480 -11.351 62.308 1.00 80.69 99 ASP A CA 1
ATOM 778 C C . ASP A 1 99 ? -32.113 -10.008 61.657 1.00 80.69 99 ASP A C 1
ATOM 780 O O . ASP A 1 99 ? -32.524 -8.921 62.075 1.00 80.69 99 ASP A O 1
ATOM 784 N N . ILE A 1 100 ? -31.357 -10.121 60.569 1.00 78.81 100 ILE A N 1
ATOM 785 C CA . ILE A 1 100 ? -30.795 -9.009 59.796 1.00 78.81 100 ILE A CA 1
ATOM 786 C C . ILE A 1 100 ? -31.898 -8.175 59.118 1.00 78.81 100 ILE A C 1
ATOM 788 O O . ILE A 1 100 ? -31.746 -6.965 58.948 1.00 78.81 100 ILE A O 1
ATOM 792 N N . LEU A 1 101 ? -33.029 -8.784 58.737 1.00 80.69 101 LEU A N 1
ATOM 793 C CA . LEU A 1 101 ? -34.102 -8.078 58.024 1.00 80.69 101 LEU A CA 1
ATOM 794 C C . LEU A 1 101 ? -34.845 -7.093 58.928 1.00 80.69 101 LEU A C 1
ATOM 796 O O . LEU A 1 101 ? -35.183 -5.991 58.488 1.00 80.69 101 LEU A O 1
ATOM 800 N N . SER A 1 102 ? -35.083 -7.484 60.180 1.00 78.56 102 SER A N 1
ATOM 801 C CA . SER A 1 102 ? -35.684 -6.618 61.196 1.00 78.56 102 SER A CA 1
ATOM 802 C C . SER A 1 102 ? -34.741 -5.465 61.547 1.00 78.56 102 SER A C 1
ATOM 804 O O . SER A 1 102 ? -35.147 -4.304 61.521 1.00 78.56 102 SER A O 1
ATOM 806 N N . TYR A 1 103 ? -33.452 -5.763 61.735 1.00 78.19 103 TYR A N 1
ATOM 807 C CA . TYR A 1 103 ? -32.427 -4.753 61.993 1.00 78.19 103 TYR A CA 1
ATOM 808 C C . TYR A 1 103 ? -32.300 -3.719 60.858 1.00 78.19 103 TYR A C 1
ATOM 810 O O . TYR A 1 103 ? -32.296 -2.514 61.118 1.00 78.19 103 TYR A O 1
ATOM 818 N N . LEU A 1 104 ? -32.266 -4.152 59.590 1.00 79.56 104 LEU A N 1
ATOM 819 C CA . LEU A 1 104 ? -32.225 -3.244 58.433 1.00 79.56 104 LEU A CA 1
ATOM 820 C C . LEU A 1 104 ? -33.490 -2.381 58.325 1.00 79.56 104 LEU A C 1
ATOM 822 O O . LEU A 1 104 ? -33.405 -1.198 57.995 1.00 79.56 104 LEU A O 1
ATOM 826 N N . ARG A 1 105 ? -34.667 -2.941 58.624 1.00 81.50 105 ARG A N 1
ATOM 827 C CA . ARG A 1 105 ? -35.941 -2.208 58.575 1.00 81.50 105 ARG A CA 1
ATOM 828 C C . ARG A 1 105 ? -35.981 -1.041 59.561 1.00 81.50 105 ARG A C 1
ATOM 830 O O . ARG A 1 105 ? -36.517 0.012 59.217 1.00 81.50 105 ARG A O 1
ATOM 837 N N . ASP A 1 106 ? -35.369 -1.210 60.728 1.00 78.56 106 ASP A N 1
ATOM 838 C CA . ASP A 1 106 ? -35.347 -0.193 61.778 1.00 78.56 106 ASP A CA 1
ATOM 839 C C . ASP A 1 106 ? -34.208 0.826 61.603 1.00 78.56 106 ASP A C 1
ATOM 841 O O . ASP A 1 106 ? -34.370 1.997 61.958 1.00 78.56 106 ASP A O 1
ATOM 845 N N . THR A 1 107 ? -33.071 0.419 61.023 1.00 75.56 107 THR A N 1
ATOM 846 C CA . THR A 1 107 ? -31.870 1.267 60.856 1.00 75.56 107 THR A CA 1
ATOM 847 C C . THR A 1 107 ? -31.852 2.099 59.568 1.00 75.56 107 THR A C 1
ATOM 849 O O . THR A 1 107 ? -31.351 3.229 59.577 1.00 75.56 107 THR A O 1
ATOM 852 N N . LEU A 1 108 ? -32.430 1.611 58.464 1.00 76.62 108 LEU A N 1
ATOM 853 C CA . LEU A 1 108 ? -32.493 2.348 57.188 1.00 76.62 108 LEU A CA 1
ATOM 854 C C . LEU A 1 108 ? -33.194 3.727 57.293 1.00 76.62 108 LEU A C 1
ATOM 856 O O . LEU A 1 108 ? -32.651 4.703 56.771 1.00 76.62 108 LEU A O 1
ATOM 860 N N . PRO A 1 109 ? -34.337 3.885 57.994 1.00 78.62 109 PRO A N 1
ATOM 861 C CA . PRO A 1 109 ? -35.003 5.187 58.143 1.00 78.62 109 PRO A CA 1
ATOM 862 C C . PRO A 1 109 ? -34.249 6.167 59.055 1.00 78.62 109 PRO A C 1
ATOM 864 O O . PRO A 1 109 ? -34.489 7.375 59.011 1.00 78.62 109 PRO A O 1
ATOM 867 N N . GLN A 1 110 ? -33.383 5.658 59.936 1.00 68.62 110 GLN A N 1
ATOM 868 C CA . GLN A 1 110 ? -32.626 6.468 60.894 1.00 68.62 110 GLN A CA 1
ATOM 869 C C . GLN A 1 110 ? -31.370 7.049 60.245 1.00 68.62 110 GLN A C 1
ATOM 871 O O . GLN A 1 110 ? -31.071 8.230 60.411 1.00 68.62 110 GLN A O 1
ATOM 876 N N . THR A 1 111 ? -30.680 6.247 59.432 1.00 64.31 111 THR A N 1
ATOM 877 C CA . THR A 1 111 ? -29.485 6.680 58.694 1.00 64.31 111 THR A CA 1
ATOM 878 C C . THR A 1 111 ? -29.815 7.659 57.562 1.00 64.31 111 THR A C 1
ATOM 880 O O . THR A 1 111 ? -29.017 8.552 57.279 1.00 64.31 111 THR A O 1
ATOM 883 N N . SER A 1 112 ? -31.016 7.591 56.970 1.00 61.34 112 SER A N 1
ATOM 884 C CA . SER A 1 112 ? -31.460 8.559 55.951 1.00 61.34 112 SER A CA 1
ATOM 885 C C . SER A 1 112 ? -31.756 9.962 56.505 1.00 61.34 112 SER A C 1
ATOM 887 O O . SER A 1 112 ? -31.850 10.910 55.732 1.00 61.34 112 SER A O 1
ATOM 889 N N . ARG A 1 113 ? -31.920 10.118 57.827 1.00 58.34 113 ARG A N 1
ATOM 890 C CA . ARG A 1 113 ? -32.188 11.410 58.491 1.00 58.34 113 ARG A CA 1
ATOM 891 C C . ARG A 1 113 ? -30.928 12.162 58.926 1.00 58.34 113 ARG A C 1
ATOM 893 O O . ARG A 1 113 ? -31.038 13.300 59.368 1.00 58.34 113 ARG A O 1
ATOM 900 N N . HIS A 1 114 ? -29.756 11.536 58.840 1.00 53.91 114 HIS A N 1
ATOM 901 C CA . HIS A 1 114 ? -28.489 12.072 59.355 1.00 53.91 114 HIS A CA 1
ATOM 902 C C . HIS A 1 114 ? -27.469 12.440 58.266 1.00 53.91 114 HIS A C 1
ATOM 904 O O . HIS A 1 114 ? -26.326 12.738 58.591 1.00 53.91 114 HIS A O 1
ATOM 910 N N . ASN A 1 115 ? -27.868 12.444 56.989 1.00 44.41 115 ASN A N 1
ATOM 911 C CA . ASN A 1 115 ? -27.007 12.851 55.877 1.00 44.41 115 ASN A CA 1
ATOM 912 C C . ASN A 1 115 ? -27.571 14.093 55.165 1.00 44.41 115 ASN A C 1
ATOM 914 O O . ASN A 1 115 ? -28.250 13.977 54.146 1.00 44.41 115 ASN A O 1
ATOM 918 N N . PHE A 1 116 ? -27.272 15.260 55.742 1.00 42.91 116 PHE A N 1
ATOM 919 C CA . PHE A 1 116 ? -26.884 16.497 55.057 1.00 42.91 116 PHE A CA 1
ATOM 920 C C . PHE A 1 116 ? -25.696 17.088 55.817 1.00 42.91 116 PHE A C 1
ATOM 922 O O . PHE A 1 116 ? -25.733 17.031 57.068 1.00 42.91 116 PHE A O 1
#

Foldseek 3Di:
DVVVVVVVVVVVVVVVVVVVVVVVVVVVVVVVVVVVVVVVVVVVVVVVVVVVVV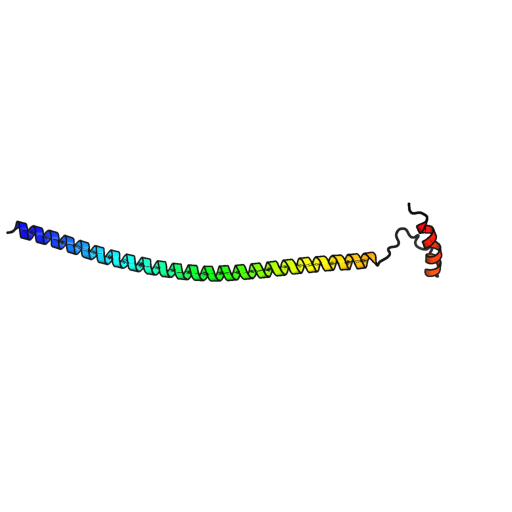VVVVVVVVVVVVVVVVVVVVVVVVVVVVVPDDDDDPDDPPPCPPDNVVVCVVVVVVVVVPDD

pLDDT: mean 89.69, std 12.69, range [42.91, 98.56]

Mean predicted aligned error: 11.44 Å

Radius of gyration: 46.71 Å; Cα contacts (8 Å, |Δi|>4): 2; chains: 1; bounding box: 82×30×125 Å

Sequence (116 aa):
MDHILQEISAVGHKLEGMDTAMVALTAETRFIRLEIAGFQSQISGLDHRVAAVENQVALQTDRDQELLHLCSKLTDLEDRSRRNNIRFLRFPEGTEGTDILSYLRDTLPQTSRHNF

Secondary structure (DSSP, 8-state):
-HHHHHHHHHHHHHHHHHHHHHHHHHHHHHHHHHHHHHHHHHHHHHHHHHHHHHHHHHHHHHHHHHHHHHHHHHHHHHHHHHHTSPP--S--TT--TT-HHHHHHHHHHHHTTS--

Solvent-accessible surface area (backbone atoms only — not comparable to full-atom values): 6731 Å² total; per-residue (Å²): 111,67,68,60,54,51,51,53,50,55,51,48,55,51,50,54,54,49,51,56,49,51,54,52,53,52,51,51,54,51,50,53,53,53,52,51,54,52,50,51,55,51,49,56,55,47,53,54,51,49,54,52,49,52,53,51,52,54,54,48,53,53,49,52,52,50,49,53,52,51,51,53,50,48,51,52,52,51,52,52,56,52,70,73,49,87,79,87,76,91,69,74,82,90,74,48,77,95,50,57,69,63,45,48,66,65,45,55,70,56,59,68,73,69,74,127